Protein AF-A0AA41FGC1-F1 (afdb_monomer)

Structure (mmCIF, N/CA/C/O backbone):
data_AF-A0AA41FGC1-F1
#
_entry.id   AF-A0AA41FGC1-F1
#
loop_
_atom_site.group_PDB
_atom_site.id
_atom_site.type_symbol
_atom_site.label_atom_id
_atom_site.label_alt_id
_atom_site.label_comp_id
_atom_site.label_asym_id
_atom_site.label_entity_id
_atom_site.label_seq_id
_atom_site.pdbx_PDB_ins_code
_atom_site.Cartn_x
_atom_site.Cartn_y
_atom_site.Cartn_z
_atom_site.occupancy
_atom_site.B_iso_or_equiv
_atom_site.auth_seq_id
_atom_site.auth_comp_id
_atom_site.auth_asym_id
_atom_site.auth_atom_id
_atom_site.pdbx_PDB_model_num
ATOM 1 N N . MET A 1 1 ? 7.920 -9.786 -12.162 1.00 63.41 1 MET A N 1
ATOM 2 C CA . MET A 1 1 ? 7.856 -8.385 -12.644 1.00 63.41 1 MET A CA 1
ATOM 3 C C . MET A 1 1 ? 8.340 -8.160 -14.076 1.00 63.41 1 MET A C 1
ATOM 5 O O . MET A 1 1 ? 8.058 -7.097 -14.609 1.00 63.41 1 MET A O 1
ATOM 9 N N . LYS A 1 2 ? 9.003 -9.133 -14.725 1.00 75.81 2 LYS A N 1
ATOM 10 C CA . LYS A 1 2 ? 9.513 -9.000 -16.102 1.00 75.81 2 LYS A CA 1
ATOM 11 C C . LYS A 1 2 ? 8.450 -8.511 -17.105 1.00 75.81 2 LYS A C 1
ATOM 13 O O . LYS A 1 2 ? 8.685 -7.530 -17.789 1.00 75.81 2 LYS A O 1
ATOM 18 N N . TYR A 1 3 ? 7.250 -9.088 -17.053 1.00 86.75 3 TYR A N 1
ATOM 19 C CA . TYR A 1 3 ? 6.140 -8.730 -17.945 1.00 86.75 3 TYR A CA 1
ATOM 20 C C . TYR A 1 3 ? 5.640 -7.277 -17.802 1.00 86.75 3 TYR A C 1
ATOM 22 O O . TYR A 1 3 ? 5.282 -6.646 -18.787 1.00 86.75 3 TYR A O 1
ATOM 30 N N . VAL A 1 4 ? 5.634 -6.719 -16.584 1.00 86.81 4 VAL A N 1
ATOM 31 C CA . VAL A 1 4 ? 5.138 -5.350 -16.330 1.00 86.81 4 VAL A CA 1
ATOM 32 C C . VAL A 1 4 ? 6.133 -4.312 -16.858 1.00 86.81 4 VAL A C 1
ATOM 34 O O . VAL A 1 4 ? 5.731 -3.376 -17.543 1.00 86.81 4 VAL A O 1
ATOM 37 N N . ARG A 1 5 ? 7.438 -4.548 -16.650 1.00 83.94 5 ARG A N 1
ATOM 38 C CA . ARG A 1 5 ? 8.505 -3.733 -17.257 1.00 83.94 5 ARG A CA 1
ATOM 39 C C . ARG A 1 5 ? 8.509 -3.834 -18.780 1.00 83.94 5 ARG A C 1
ATOM 41 O O . ARG A 1 5 ? 8.697 -2.830 -19.452 1.00 83.94 5 ARG A O 1
ATOM 48 N N . GLU A 1 6 ? 8.296 -5.030 -19.331 1.00 90.62 6 GLU A N 1
ATOM 49 C CA . GLU A 1 6 ? 8.226 -5.246 -20.786 1.00 90.62 6 GLU A CA 1
ATOM 50 C C . GLU A 1 6 ? 7.040 -4.517 -21.433 1.00 90.62 6 GLU A C 1
ATOM 52 O O . GLU A 1 6 ? 7.145 -4.080 -22.575 1.00 90.62 6 GLU A O 1
ATOM 57 N N . ALA A 1 7 ? 5.945 -4.320 -20.694 1.00 88.50 7 ALA A N 1
ATOM 58 C CA . ALA A 1 7 ? 4.815 -3.496 -21.117 1.00 88.50 7 ALA A CA 1
ATOM 59 C C . ALA A 1 7 ? 5.076 -1.977 -21.002 1.00 88.50 7 ALA A C 1
ATOM 61 O O . ALA A 1 7 ? 4.182 -1.184 -21.290 1.00 88.50 7 ALA A O 1
ATOM 62 N N . GLY A 1 8 ? 6.277 -1.566 -20.579 1.00 85.31 8 GLY A N 1
ATOM 63 C CA . GLY A 1 8 ? 6.654 -0.163 -20.405 1.00 85.31 8 GLY A CA 1
ATOM 64 C C . GLY A 1 8 ? 6.101 0.477 -19.134 1.00 85.31 8 GLY A C 1
ATOM 65 O O . GLY A 1 8 ? 6.099 1.700 -19.033 1.00 85.31 8 GLY A O 1
ATOM 66 N N . LEU A 1 9 ? 5.620 -0.326 -18.179 1.00 88.19 9 LEU A N 1
ATOM 67 C CA . LEU A 1 9 ? 5.110 0.177 -16.912 1.00 88.19 9 LEU A CA 1
ATOM 68 C C . LEU A 1 9 ? 6.199 0.149 -15.829 1.00 88.19 9 LEU A C 1
ATOM 70 O O . LEU A 1 9 ? 6.948 -0.832 -15.726 1.00 88.19 9 LEU A O 1
ATOM 74 N N . PRO A 1 10 ? 6.249 1.190 -14.987 1.00 86.50 10 PRO A N 1
ATOM 75 C CA . PRO A 1 10 ? 7.093 1.226 -13.807 1.00 86.50 10 PRO A CA 1
ATOM 76 C C . PRO A 1 10 ? 6.654 0.144 -12.822 1.00 86.50 10 PRO A C 1
ATOM 78 O O . PRO A 1 10 ? 5.491 -0.259 -12.742 1.00 86.50 10 PRO A O 1
ATOM 81 N N . THR A 1 11 ? 7.616 -0.350 -12.065 1.00 87.81 11 THR A N 1
ATOM 82 C CA . THR A 1 11 ? 7.422 -1.438 -11.104 1.00 87.81 11 THR A CA 1
ATOM 83 C C . THR A 1 11 ? 7.904 -1.098 -9.708 1.00 87.81 11 THR A C 1
ATOM 85 O O . THR A 1 11 ? 7.632 -1.869 -8.789 1.00 87.81 11 THR A O 1
ATOM 88 N N . THR A 1 12 ? 8.582 0.036 -9.547 1.00 86.50 12 THR A N 1
ATOM 89 C CA . THR A 1 12 ? 8.891 0.604 -8.239 1.00 86.50 12 THR A CA 1
ATOM 90 C C . THR A 1 12 ? 8.428 2.057 -8.169 1.00 86.50 12 THR A C 1
ATOM 92 O O . THR A 1 12 ? 8.199 2.705 -9.192 1.00 86.50 12 THR A O 1
ATOM 95 N N . LEU A 1 13 ? 8.237 2.562 -6.955 1.00 85.06 13 LEU A N 1
ATOM 96 C CA . LEU A 1 13 ? 7.765 3.922 -6.705 1.00 85.06 13 LEU A CA 1
ATOM 97 C C . LEU A 1 13 ? 8.814 4.967 -7.112 1.00 85.06 13 LEU A C 1
ATOM 99 O O . LEU A 1 13 ? 8.447 6.032 -7.615 1.00 85.06 13 LEU A O 1
ATOM 103 N N . SER A 1 14 ? 10.105 4.647 -6.971 1.00 81.69 14 SER A N 1
ATOM 104 C CA . SER A 1 14 ? 11.188 5.544 -7.384 1.00 81.69 14 SER A CA 1
ATOM 105 C C . SER A 1 14 ? 11.257 5.746 -8.906 1.00 81.69 14 SER A C 1
ATOM 107 O O . SER A 1 14 ? 11.732 6.786 -9.358 1.00 81.69 14 SER A O 1
ATOM 109 N N . GLU A 1 15 ? 10.758 4.798 -9.711 1.00 84.25 15 GLU A N 1
ATOM 110 C CA . GLU A 1 15 ? 10.748 4.904 -11.182 1.00 84.25 15 GLU A CA 1
ATOM 111 C C . GLU A 1 15 ? 9.792 6.000 -11.698 1.00 84.25 15 GLU A C 1
ATOM 113 O O . GLU A 1 15 ? 10.016 6.537 -12.779 1.00 84.25 15 GLU A O 1
ATOM 118 N N . GLU A 1 16 ? 8.784 6.391 -10.909 1.00 79.94 16 GLU A N 1
ATOM 119 C CA . GLU A 1 16 ? 7.768 7.400 -11.270 1.00 79.94 16 GLU A CA 1
ATOM 120 C C . GLU A 1 16 ? 7.879 8.718 -10.486 1.00 79.94 16 GLU A C 1
ATOM 122 O O . GLU A 1 16 ? 6.961 9.536 -10.514 1.00 79.94 16 GLU A O 1
ATOM 127 N N . ASN A 1 17 ? 8.988 8.966 -9.778 1.00 70.25 17 ASN A N 1
ATOM 128 C CA . ASN A 1 17 ? 9.125 10.116 -8.865 1.00 70.25 17 ASN A CA 1
ATOM 129 C C . ASN A 1 17 ? 7.989 10.203 -7.826 1.00 70.25 17 ASN A C 1
ATOM 131 O O . ASN A 1 17 ? 7.532 11.298 -7.481 1.00 70.25 17 ASN A O 1
ATOM 135 N N . ALA A 1 18 ? 7.504 9.066 -7.322 1.00 72.75 18 ALA A N 1
ATOM 136 C CA . ALA A 1 18 ? 6.554 9.097 -6.221 1.00 72.75 18 ALA A CA 1
ATOM 137 C C . ALA A 1 18 ? 7.227 9.715 -4.984 1.00 72.75 18 ALA A C 1
ATOM 139 O O . ALA A 1 18 ? 8.341 9.345 -4.617 1.00 72.75 18 ALA A O 1
ATOM 140 N N . ASP A 1 19 ? 6.550 10.663 -4.335 1.00 74.81 19 ASP A N 1
ATOM 141 C CA . ASP A 1 19 ? 7.044 11.283 -3.105 1.00 74.81 19 ASP A CA 1
ATOM 142 C C . ASP A 1 19 ? 6.997 10.270 -1.948 1.00 74.81 19 ASP A C 1
ATOM 144 O O . ASP A 1 19 ? 5.987 10.101 -1.256 1.00 74.81 19 ASP A O 1
ATOM 148 N N . GLU A 1 20 ? 8.118 9.576 -1.753 1.00 75.81 20 GLU A N 1
ATOM 149 C CA . GLU A 1 20 ? 8.335 8.584 -0.697 1.00 75.81 20 GLU A CA 1
ATOM 150 C C . GLU A 1 20 ? 8.211 9.182 0.719 1.00 75.81 20 GLU A C 1
ATOM 152 O O . GLU A 1 20 ? 8.055 8.443 1.692 1.00 75.81 20 GLU A O 1
ATOM 157 N N . GLY A 1 21 ? 8.209 10.513 0.866 1.00 80.69 21 GLY A N 1
ATOM 158 C CA . GLY A 1 21 ? 7.937 11.186 2.137 1.00 80.69 21 GLY A CA 1
ATOM 159 C C . GLY A 1 21 ? 6.477 11.078 2.591 1.00 80.69 21 GLY A C 1
ATOM 160 O O . GLY A 1 21 ? 6.170 11.360 3.750 1.00 80.69 21 GLY A O 1
A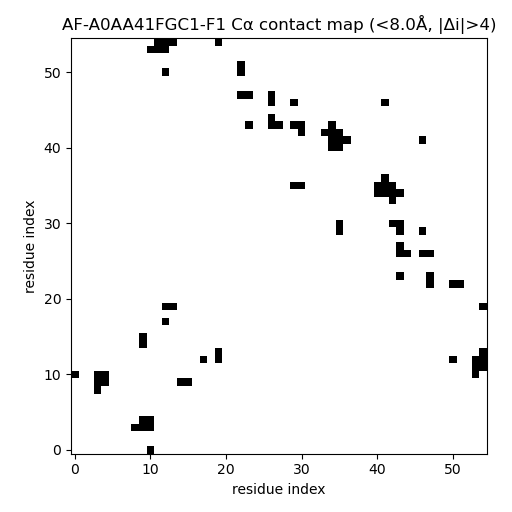TOM 161 N N . ARG A 1 22 ? 5.565 10.651 1.704 1.00 86.44 22 ARG A N 1
ATOM 162 C CA . ARG A 1 22 ? 4.110 10.652 1.940 1.00 86.44 22 ARG A CA 1
ATOM 163 C C . ARG A 1 22 ? 3.481 9.264 2.017 1.00 86.44 22 ARG A C 1
ATOM 165 O O . ARG A 1 22 ? 2.255 9.158 2.041 1.00 86.44 22 ARG A O 1
ATOM 172 N N . LEU A 1 23 ? 4.277 8.196 2.099 1.00 89.75 23 LEU A N 1
ATOM 173 C CA . LEU A 1 23 ? 3.758 6.818 2.137 1.00 89.75 23 LEU A CA 1
ATOM 174 C C . LEU A 1 23 ? 2.772 6.587 3.294 1.00 89.75 23 LEU A C 1
ATOM 176 O O . LEU A 1 23 ? 1.755 5.923 3.118 1.00 89.75 23 LEU A O 1
ATOM 180 N N . GLU A 1 24 ? 3.031 7.192 4.452 1.00 90.94 24 GLU A N 1
ATOM 181 C CA . GLU A 1 24 ? 2.138 7.163 5.618 1.00 90.94 24 GLU A CA 1
ATOM 182 C C . GLU A 1 24 ? 0.770 7.807 5.345 1.00 90.94 24 GLU A C 1
ATOM 184 O O . GLU A 1 24 ? -0.270 7.277 5.744 1.00 90.94 24 GLU A O 1
ATOM 189 N N . GLU A 1 25 ? 0.759 8.944 4.643 1.00 92.06 25 GLU A N 1
ATOM 190 C CA . GLU A 1 25 ? -0.467 9.647 4.255 1.00 92.06 25 GLU A CA 1
ATOM 191 C C . GLU A 1 25 ? -1.253 8.834 3.217 1.00 92.06 25 GLU A C 1
ATOM 193 O O . GLU A 1 25 ? -2.474 8.706 3.317 1.00 92.06 25 GLU A O 1
ATOM 198 N N . LEU A 1 26 ? -0.552 8.250 2.241 1.00 91.25 26 LEU A N 1
ATOM 199 C CA . LEU A 1 26 ? -1.142 7.392 1.214 1.00 91.25 26 LEU A CA 1
ATOM 200 C C . LEU A 1 26 ? -1.765 6.137 1.824 1.00 91.25 26 LEU A C 1
ATOM 202 O O . LEU A 1 26 ? -2.896 5.788 1.487 1.00 91.25 26 LEU A O 1
ATOM 206 N N . ALA A 1 27 ? -1.072 5.496 2.763 1.00 93.50 27 ALA A N 1
ATOM 207 C CA . ALA A 1 27 ? -1.598 4.344 3.476 1.00 93.50 27 ALA A CA 1
ATOM 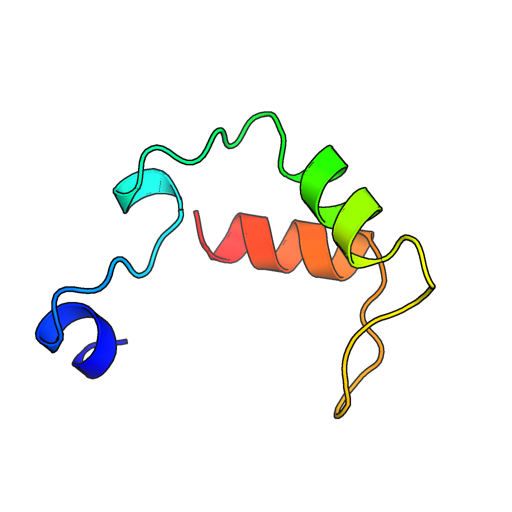208 C C . ALA A 1 27 ? -2.828 4.704 4.319 1.00 93.50 27 ALA A C 1
ATOM 210 O O . ALA A 1 27 ? -3.825 3.989 4.273 1.00 93.50 27 ALA A O 1
ATOM 211 N N . ALA A 1 28 ? -2.800 5.838 5.029 1.00 94.31 28 ALA A N 1
ATOM 212 C CA . ALA A 1 28 ? -3.952 6.309 5.799 1.00 94.31 28 ALA A CA 1
ATOM 213 C C . ALA A 1 28 ? -5.173 6.577 4.907 1.00 94.31 28 ALA A C 1
ATOM 215 O O . ALA A 1 28 ? -6.288 6.208 5.268 1.00 94.31 28 ALA A O 1
ATOM 216 N N . LYS A 1 29 ? -4.963 7.180 3.729 1.00 94.12 29 LYS A N 1
ATOM 217 C CA . LYS A 1 29 ? -6.017 7.387 2.725 1.00 94.12 29 LYS A CA 1
ATOM 218 C C . LYS A 1 29 ? -6.550 6.069 2.172 1.00 94.12 29 LYS A C 1
ATOM 220 O O . LYS A 1 29 ? -7.758 5.921 2.038 1.00 94.12 29 LYS A O 1
ATOM 225 N N . CYS A 1 30 ? -5.666 5.114 1.889 1.00 93.50 30 CYS A N 1
ATOM 226 C CA . CYS A 1 30 ? -6.032 3.796 1.375 1.00 93.50 30 CYS A CA 1
ATOM 227 C C . CYS A 1 30 ? -6.945 3.027 2.341 1.00 93.50 30 CYS A C 1
ATOM 229 O O . CYS A 1 30 ? -7.863 2.348 1.892 1.00 93.50 30 CYS A O 1
ATOM 231 N N . THR A 1 31 ? -6.730 3.164 3.651 1.00 95.44 31 THR A N 1
ATOM 232 C CA . THR A 1 31 ? -7.500 2.449 4.680 1.00 95.44 31 THR A CA 1
ATOM 233 C C . THR A 1 31 ? -8.514 3.329 5.417 1.00 95.44 31 THR A C 1
ATOM 235 O O . THR A 1 31 ? -8.938 2.971 6.516 1.00 95.44 31 THR A O 1
ATOM 238 N N . MET A 1 32 ? -8.873 4.500 4.875 1.00 94.44 32 MET A N 1
ATOM 239 C CA . MET A 1 32 ? -9.740 5.471 5.564 1.00 94.44 32 MET A CA 1
ATOM 240 C C . MET A 1 32 ? -11.151 4.920 5.813 1.00 94.44 32 MET A C 1
ATOM 242 O O . MET A 1 32 ? -11.708 5.135 6.885 1.00 94.44 32 MET A O 1
ATOM 246 N N . ASP A 1 33 ? -11.681 4.141 4.868 1.00 95.06 33 ASP A N 1
ATOM 247 C CA . ASP A 1 33 ? -12.986 3.471 4.977 1.00 95.06 33 ASP A CA 1
ATOM 248 C C . ASP A 1 33 ? -12.900 2.094 5.672 1.00 95.06 33 ASP A C 1
ATOM 250 O O . ASP A 1 33 ? -13.857 1.317 5.677 1.00 95.06 33 ASP A O 1
ATOM 254 N N . GL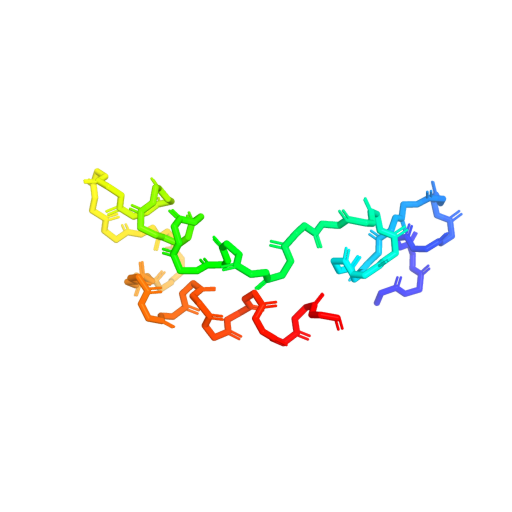Y A 1 34 ? -11.746 1.778 6.270 1.00 92.50 34 GLY A N 1
ATOM 255 C CA . GLY A 1 34 ? -11.456 0.513 6.940 1.00 92.50 34 GLY A CA 1
ATOM 256 C C . GLY A 1 34 ? -10.408 -0.349 6.217 1.00 92.50 34 GLY A C 1
ATOM 257 O O . GLY A 1 34 ? -9.828 0.066 5.211 1.00 92.50 34 GLY A O 1
ATOM 258 N N . PRO A 1 35 ? -10.122 -1.556 6.741 1.00 93.81 35 PRO A N 1
ATOM 259 C CA . PRO A 1 35 ? -9.117 -2.453 6.175 1.00 93.81 35 PRO A CA 1
ATOM 260 C C . PRO A 1 35 ? -9.452 -2.907 4.748 1.00 93.81 35 PRO A C 1
ATOM 262 O O . PRO A 1 35 ? -10.572 -3.345 4.463 1.00 93.81 35 PRO A O 1
ATOM 265 N N . VAL A 1 36 ? -8.454 -2.874 3.865 1.00 94.69 36 VAL A N 1
ATOM 266 C CA . VAL A 1 36 ? -8.591 -3.239 2.445 1.00 94.69 36 VAL A CA 1
ATOM 267 C C . VAL A 1 36 ? -8.160 -4.683 2.190 1.00 94.69 36 VAL A C 1
ATOM 269 O O . VAL A 1 36 ? -7.523 -5.304 3.029 1.00 94.69 36 VAL A O 1
ATOM 272 N N . GLY A 1 37 ? -8.503 -5.239 1.028 1.00 92.88 37 GLY A N 1
ATOM 273 C CA . GLY A 1 37 ? -8.083 -6.587 0.629 1.00 92.88 37 GLY A CA 1
ATOM 274 C C . GLY A 1 37 ? -9.184 -7.650 0.727 1.00 92.88 37 GLY A C 1
ATOM 275 O O . GLY A 1 37 ? -10.065 -7.617 1.597 1.00 92.88 37 GLY A O 1
ATOM 276 N N . GLY A 1 38 ? -9.162 -8.566 -0.247 1.00 93.62 38 GLY A N 1
ATOM 277 C CA . GLY A 1 38 ? -10.119 -9.672 -0.380 1.00 93.62 38 GLY A CA 1
ATOM 278 C C . GLY A 1 38 ? -9.582 -11.028 0.086 1.00 93.62 38 GLY A C 1
ATOM 279 O O . GLY A 1 38 ? -10.374 -11.857 0.518 1.00 93.62 38 GLY A O 1
ATOM 280 N N . LEU A 1 39 ? -8.260 -11.240 0.020 1.00 95.12 39 LEU A N 1
ATOM 281 C CA . LEU A 1 39 ? -7.599 -12.454 0.517 1.00 95.12 39 LEU A CA 1
ATOM 282 C C . LEU A 1 39 ? -7.306 -12.342 2.018 1.00 95.12 39 LEU A C 1
ATOM 284 O O . LEU A 1 39 ? -7.750 -13.173 2.799 1.00 95.12 39 LEU A O 1
ATOM 288 N N . GLU A 1 40 ? -6.618 -11.271 2.410 1.00 94.88 40 GLU A N 1
ATOM 289 C CA . GLU A 1 40 ? -6.408 -10.879 3.802 1.00 94.88 40 GLU A CA 1
ATOM 290 C C . GLU A 1 40 ? -6.778 -9.409 3.981 1.00 94.88 40 GLU A C 1
ATOM 292 O O . GLU A 1 40 ? -6.757 -8.628 3.024 1.00 94.88 40 GLU A O 1
ATOM 297 N N . LY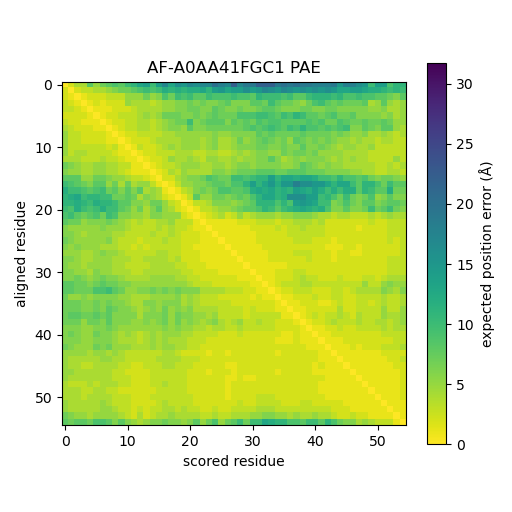S A 1 41 ? -7.154 -9.044 5.209 1.00 96.31 41 LYS A N 1
ATOM 298 C CA . LYS A 1 41 ? -7.459 -7.661 5.568 1.00 96.31 41 LYS A CA 1
ATOM 299 C C . LYS A 1 41 ? -6.172 -6.935 5.928 1.00 96.31 41 LYS A C 1
ATOM 301 O O . LYS A 1 41 ? -5.499 -7.313 6.877 1.00 96.31 41 LYS A O 1
ATOM 306 N N . LEU A 1 42 ? -5.873 -5.889 5.171 1.00 96.00 42 LEU A N 1
ATOM 307 C CA . LEU A 1 42 ? -4.690 -5.054 5.298 1.00 96.00 42 LEU A CA 1
ATOM 308 C C . LEU A 1 42 ? -5.074 -3.749 5.989 1.00 96.00 42 LEU A C 1
ATOM 310 O O . LEU A 1 42 ? -5.921 -2.992 5.500 1.00 96.00 42 LEU A O 1
ATOM 314 N N . GLY A 1 43 ? -4.457 -3.502 7.140 1.00 94.94 43 GLY A N 1
ATOM 315 C CA . GLY A 1 43 ? -4.542 -2.230 7.841 1.00 94.94 43 GLY A CA 1
ATOM 316 C C . GLY A 1 43 ? -3.529 -1.220 7.306 1.00 94.94 43 GLY A C 1
ATOM 317 O O . GLY A 1 43 ? -2.717 -1.516 6.428 1.00 94.94 4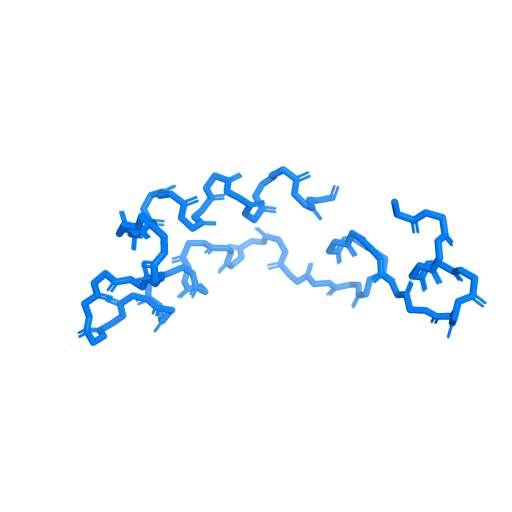3 GLY A O 1
ATOM 318 N N . LYS A 1 44 ? -3.551 -0.008 7.871 1.00 95.56 44 LYS A N 1
ATOM 319 C CA . LYS A 1 44 ? -2.642 1.079 7.481 1.00 95.56 44 LYS A CA 1
ATOM 320 C C . LYS A 1 44 ? -1.175 0.628 7.489 1.00 95.56 44 LYS A C 1
ATOM 322 O O . LYS A 1 44 ? -0.446 0.870 6.535 1.00 95.56 44 LYS A O 1
ATOM 327 N N . GLU A 1 45 ? -0.750 -0.045 8.554 1.00 95.06 45 GLU A N 1
ATOM 328 C CA . GLU A 1 45 ? 0.636 -0.492 8.735 1.00 95.06 45 GLU A CA 1
ATOM 329 C C . GLU A 1 45 ? 1.069 -1.516 7.680 1.00 95.06 45 GLU A C 1
ATOM 331 O O . GLU A 1 45 ? 2.206 -1.476 7.211 1.00 95.06 45 GLU A O 1
ATOM 336 N N . ASP A 1 46 ? 0.165 -2.405 7.265 1.00 95.00 46 ASP A N 1
ATOM 337 C CA . ASP A 1 46 ? 0.430 -3.367 6.195 1.00 95.00 46 ASP A CA 1
ATOM 338 C C . ASP A 1 46 ? 0.638 -2.652 4.864 1.00 95.00 46 ASP A C 1
ATOM 340 O O . ASP A 1 46 ? 1.599 -2.934 4.147 1.00 95.00 46 ASP A O 1
ATOM 344 N N . VAL A 1 47 ? -0.216 -1.669 4.569 1.00 93.75 47 VAL A N 1
ATOM 345 C CA . VAL A 1 47 ? -0.107 -0.851 3.358 1.00 93.75 47 VAL A CA 1
ATOM 346 C C . VAL A 1 47 ? 1.206 -0.061 3.352 1.00 93.75 47 VAL A C 1
ATOM 348 O O . VAL A 1 47 ? 1.899 -0.061 2.337 1.00 93.75 47 VAL A O 1
ATOM 351 N N . VAL A 1 48 ? 1.620 0.530 4.481 1.00 94.50 48 VAL A N 1
ATOM 352 C CA . VAL A 1 48 ? 2.932 1.197 4.599 1.00 94.50 48 VAL A CA 1
ATOM 353 C C . VAL A 1 48 ? 4.080 0.218 4.344 1.00 94.50 48 VAL A C 1
ATOM 355 O O . VAL A 1 48 ? 5.016 0.550 3.615 1.00 94.50 48 VAL A O 1
ATOM 358 N N . ARG A 1 49 ? 4.035 -0.993 4.913 1.00 94.75 49 ARG A N 1
ATOM 359 C CA . ARG A 1 49 ? 5.073 -2.014 4.686 1.00 94.75 49 ARG A CA 1
ATOM 360 C C . ARG A 1 49 ? 5.157 -2.417 3.214 1.00 94.75 49 ARG A C 1
ATOM 362 O O . ARG A 1 49 ? 6.257 -2.491 2.677 1.00 94.75 49 ARG A O 1
ATOM 369 N N . ILE A 1 50 ? 4.018 -2.614 2.552 1.00 93.06 50 ILE A N 1
ATOM 370 C CA . ILE A 1 50 ? 3.955 -2.952 1.122 1.00 93.06 50 ILE A CA 1
ATOM 371 C C . ILE A 1 50 ? 4.522 -1.816 0.265 1.00 93.06 50 ILE A C 1
ATOM 373 O O . ILE A 1 50 ? 5.337 -2.072 -0.617 1.00 93.06 50 ILE A O 1
ATOM 377 N N . LEU A 1 51 ? 4.149 -0.566 0.551 1.00 90.94 51 LEU A N 1
ATOM 378 C CA . LEU A 1 51 ? 4.695 0.600 -0.145 1.00 90.94 51 LEU A CA 1
ATOM 379 C C . LEU A 1 51 ? 6.217 0.705 0.030 1.00 90.94 51 LEU A C 1
ATOM 381 O O . LEU A 1 51 ? 6.917 1.008 -0.927 1.00 90.94 51 LEU A O 1
ATOM 385 N N . ASN A 1 52 ? 6.743 0.390 1.217 1.00 89.62 52 ASN A N 1
ATOM 386 C CA . ASN A 1 52 ? 8.188 0.363 1.455 1.00 89.62 52 ASN A CA 1
ATOM 387 C C . ASN A 1 52 ? 8.912 -0.761 0.699 1.00 89.62 52 ASN A C 1
ATOM 389 O O . ASN A 1 52 ? 10.050 -0.562 0.285 1.00 89.62 52 ASN A O 1
ATOM 393 N N . LEU A 1 53 ? 8.276 -1.922 0.503 1.00 90.12 53 LEU A N 1
ATOM 394 C CA . LEU A 1 53 ? 8.824 -3.004 -0.328 1.00 90.12 53 LEU A CA 1
ATOM 395 C C . LEU A 1 53 ? 8.851 -2.644 -1.817 1.00 90.12 53 LEU A C 1
ATOM 397 O O . LEU A 1 53 ? 9.651 -3.203 -2.562 1.00 90.12 53 LEU A O 1
ATOM 401 N N . ALA A 1 54 ? 7.958 -1.751 -2.240 1.00 86.62 54 ALA A N 1
ATOM 402 C CA . ALA A 1 54 ? 7.814 -1.304 -3.619 1.00 86.62 54 ALA A CA 1
ATOM 403 C C . ALA A 1 54 ? 8.608 -0.026 -3.941 1.00 86.62 54 ALA A C 1
ATOM 405 O O . ALA A 1 54 ? 8.411 0.524 -5.024 1.00 86.62 54 ALA A O 1
ATOM 406 N N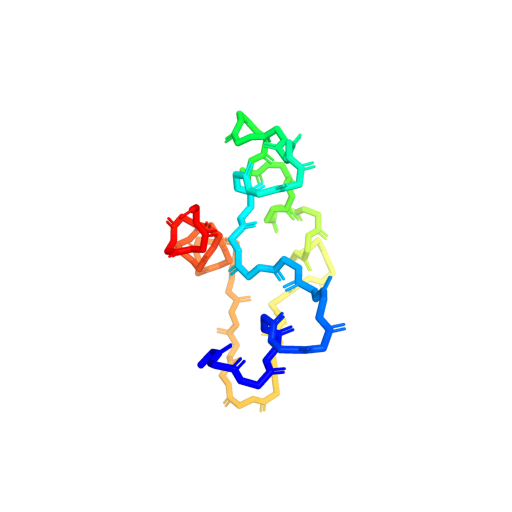 . ARG A 1 55 ? 9.459 0.460 -3.026 1.00 79.25 55 ARG A N 1
ATOM 407 C CA . ARG A 1 55 ? 10.399 1.56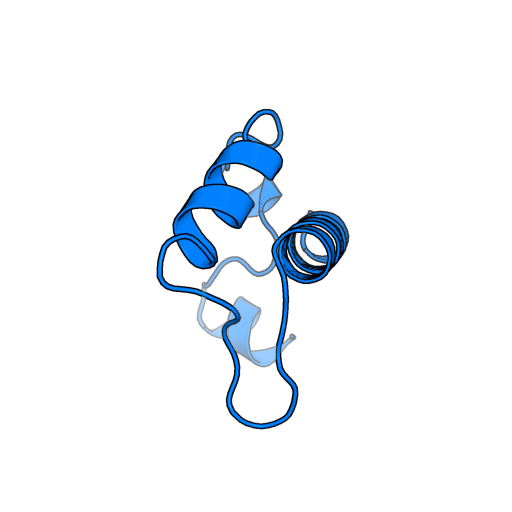1 -3.297 1.00 79.25 55 ARG A CA 1
ATOM 408 C C . ARG A 1 55 ? 11.354 1.182 -4.426 1.00 79.25 55 ARG A C 1
ATOM 410 O O . ARG 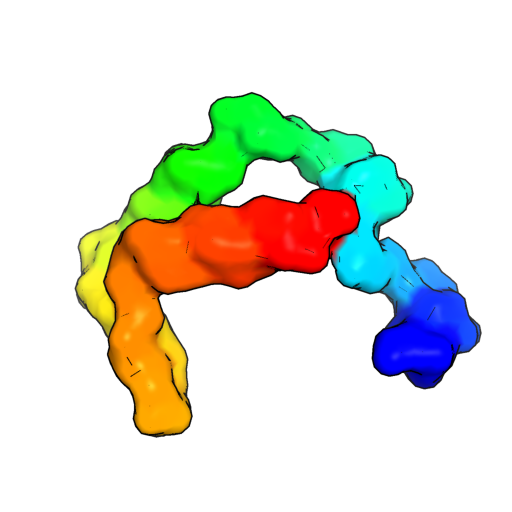A 1 55 ? 11.939 0.079 -4.353 1.00 79.25 55 ARG A O 1
#

pLDDT: mean 88.53, std 7.36, range [63.41, 96.31]

Foldseek 3Di:
DVVCVVVVHDQACVVVPNPLVCQLVV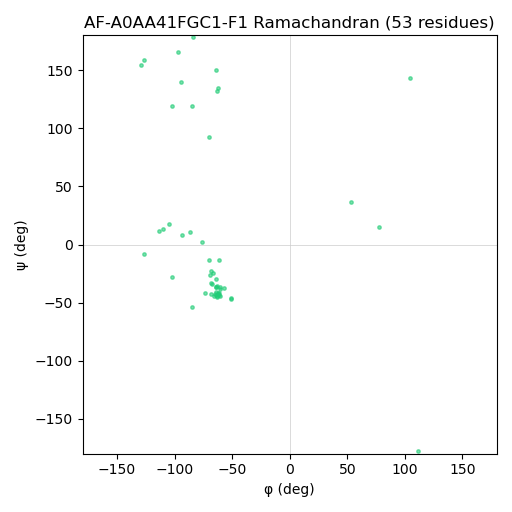LCVVQVVHFDDDVDTHHSVNSSVVNVVRD

Nearest PDB structures (foldseek):
  7w9y-assembly1_B  TM=9.254E-01  e=3.195E-02  Bacillus spizizenii ATCC 6633 = JCM 2499
  7w9x-assembly1_A  TM=9.411E-01  e=4.895E-02  Bacillus spizizenii ATCC 6633 = JCM 2499
  3iv7-assembly1_B  TM=7.392E-01  e=2.441E+00  Corynebacterium glutamicum
  8vwj-assembly1_g  TM=3.774E-01  e=8.774E+00  Autographa californica multiple nucleopolyhedrovirus

Solvent-accessible surface area (backbone atoms only — not comparable to full-atom values): 3315 Å² total; per-residue (Å²): 112,68,70,48,49,72,71,73,40,78,83,34,40,66,75,72,71,53,67,75,91,41,46,66,58,52,18,45,62,69,27,63,96,40,66,39,71,89,90,59,76,35,46,43,68,51,45,36,53,52,53,62,72,34,82

Radius of gyration: 12.62 Å; Cα contacts (8 Å, |Δi|>4): 45; chains: 1; bounding box: 24×24×30 Å

Secondary structure (DSSP, 8-state):
-HHHHHTT---SSGGGT--GGGHHHHHHHHTTTS-B-SSS-B-HHHHHHHHHHT-

Organism: NCBI:txid358743

Mean predicted aligned error: 4.53 Å

Sequence (55 aa):
MKYVREAGLPTTLSEENADEGRLEELAAKCTMDGPVGGLEKLGKEDVVRILNLAR